Protein AF-A0AAE1FT66-F1 (afdb_monomer_lite)

Sequence (125 aa):
MRPSENCGDPRVRTWKIMVLPSLGQPDVPLEDQWELFTTLCHILHEQKRFEELERMTFSALGSKEFMRDKERAREMEFMCLLACIYNDSSYFAYNIMRELVIKNPESNRCWNLLNLIISKADDLT

InterPro domains:
  IPR039340 Transcription factor Tfc4/TFIIIC-102/Sfc4 [PTHR23082] (31-123)

pLDDT: mean 82.7, std 21.2, range [32.97, 98.38]

Foldseek 3Di:
DDDDDDDDDPPPPPCPVPPPVPVPDDPDDPVRVVVVLVVVLVVCVVVLVLVVNLVSLVVLLPDPSQCVDPVSNVVSLVSNLVSCVSVVVLVVNLVSLVVVCVVPVVDPVSVVSNVVSVVSN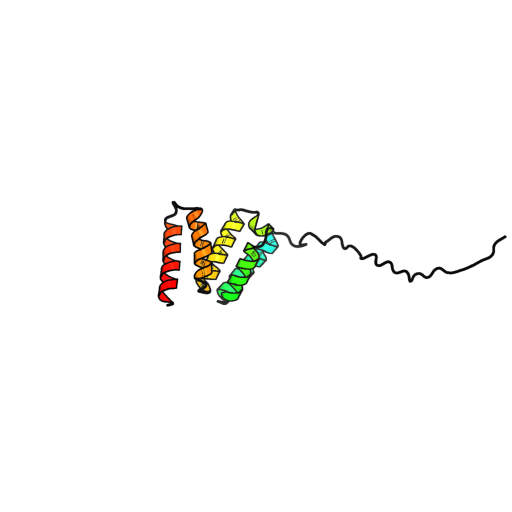VVVD

Structure (mmCIF, N/CA/C/O backbone):
data_AF-A0AAE1FT66-F1
#
_entry.id   AF-A0AAE1FT66-F1
#
loop_
_atom_site.group_PDB
_atom_site.id
_atom_site.type_symbol
_atom_site.label_atom_id
_atom_site.label_alt_id
_atom_site.label_comp_id
_atom_site.label_asym_id
_atom_site.label_entity_id
_atom_site.label_seq_id
_atom_site.pdbx_PDB_ins_code
_atom_site.Cartn_x
_atom_site.Cartn_y
_atom_site.Cartn_z
_atom_site.occupancy
_atom_site.B_iso_or_equiv
_atom_site.auth_seq_id
_atom_site.auth_comp_id
_atom_site.auth_asym_id
_atom_site.auth_atom_id
_atom_site.pdbx_PDB_model_num
ATOM 1 N N . MET A 1 1 ? -48.772 49.563 43.755 1.00 35.41 1 MET A N 1
ATOM 2 C CA . MET A 1 1 ? -49.521 49.483 42.483 1.00 35.41 1 MET A CA 1
ATOM 3 C C . MET A 1 1 ? -48.792 48.524 41.550 1.00 35.41 1 MET A C 1
ATOM 5 O O . MET A 1 1 ? -47.623 48.752 41.278 1.00 35.41 1 MET A O 1
ATOM 9 N N . ARG A 1 2 ? -49.450 47.445 41.113 1.00 45.88 2 ARG A N 1
ATOM 10 C CA . ARG A 1 2 ? -49.158 46.753 39.842 1.00 45.88 2 ARG A CA 1
ATOM 11 C C . ARG A 1 2 ? -50.356 47.000 38.918 1.00 45.88 2 ARG A C 1
ATOM 13 O O . ARG A 1 2 ? -51.464 47.119 39.440 1.00 45.88 2 ARG A O 1
ATOM 20 N N . PRO A 1 3 ? -50.125 47.141 37.608 1.00 40.94 3 PRO A N 1
ATOM 21 C CA . PRO A 1 3 ? -50.592 46.120 36.648 1.00 40.94 3 PRO A CA 1
ATOM 22 C C . PRO A 1 3 ? -49.492 45.801 35.604 1.00 40.94 3 PRO A C 1
ATOM 24 O O . PRO A 1 3 ? -48.699 46.674 35.273 1.00 40.94 3 PRO A O 1
ATOM 27 N N . SER A 1 4 ? -49.170 44.534 35.314 1.00 35.66 4 SER A N 1
ATOM 28 C CA . SER A 1 4 ? -49.835 43.528 34.445 1.00 35.66 4 SER A CA 1
ATOM 29 C C . SER A 1 4 ? -49.343 43.602 32.982 1.00 35.66 4 SER A C 1
ATOM 31 O O . SER A 1 4 ? -49.481 44.618 32.318 1.00 35.66 4 SER A O 1
ATOM 33 N N . GLU A 1 5 ? -48.564 42.584 32.577 1.00 36.53 5 GLU A N 1
ATOM 34 C CA . GLU A 1 5 ? -48.787 41.718 31.390 1.00 36.53 5 GLU A CA 1
ATOM 35 C C . GLU A 1 5 ? -47.931 42.189 30.189 1.00 36.53 5 GLU A C 1
ATOM 37 O O . GLU A 1 5 ? -47.835 43.373 29.920 1.00 36.53 5 GLU A O 1
ATOM 42 N N . ASN A 1 6 ? -47.159 41.371 29.470 1.00 32.97 6 ASN A N 1
ATOM 43 C CA . ASN A 1 6 ? -47.527 40.111 28.846 1.00 32.97 6 ASN A CA 1
ATOM 44 C C . ASN A 1 6 ? -46.295 39.263 28.472 1.00 32.97 6 ASN A C 1
ATOM 46 O O . ASN A 1 6 ? -45.307 39.766 27.945 1.00 32.97 6 ASN A O 1
ATOM 50 N N . CYS A 1 7 ? -46.431 37.961 28.729 1.00 44.12 7 CYS A N 1
ATOM 51 C CA . CYS A 1 7 ? -46.061 36.823 27.883 1.00 44.12 7 CYS A CA 1
ATOM 52 C C . CYS A 1 7 ? -45.001 37.054 26.777 1.00 44.12 7 CYS A C 1
ATOM 54 O O . CYS A 1 7 ? -45.316 37.510 25.680 1.00 44.12 7 CYS A O 1
ATOM 56 N N . GLY A 1 8 ? -43.758 36.645 27.048 1.00 36.53 8 GLY A N 1
ATOM 57 C CA . GLY A 1 8 ? -42.715 36.426 26.042 1.00 36.53 8 GLY A CA 1
ATOM 58 C C . GLY A 1 8 ? -42.518 34.927 25.812 1.00 36.53 8 GLY A C 1
ATOM 59 O O . GLY A 1 8 ? -41.906 34.246 26.627 1.00 36.53 8 GLY A O 1
ATOM 60 N N . ASP A 1 9 ? -43.101 34.450 24.722 1.00 44.75 9 ASP A N 1
ATOM 61 C CA . ASP A 1 9 ? -43.093 33.105 24.136 1.00 44.75 9 ASP A CA 1
ATOM 62 C C . ASP A 1 9 ? -41.793 32.267 24.340 1.00 44.75 9 ASP A C 1
ATOM 64 O O . ASP A 1 9 ? -40.707 32.722 23.966 1.00 44.75 9 ASP A O 1
ATOM 68 N N . PRO A 1 10 ? -41.860 31.002 24.822 1.00 37.84 10 PRO A N 1
ATOM 69 C CA . PRO A 1 10 ? -40.702 30.098 24.894 1.00 37.84 10 PRO A CA 1
ATOM 70 C C . PRO A 1 10 ? -40.187 29.614 23.525 1.00 37.84 10 PRO A C 1
ATOM 72 O O . PRO A 1 10 ? -39.248 28.818 23.463 1.00 37.84 10 PRO A O 1
ATOM 75 N N . ARG A 1 11 ? -40.797 30.033 22.409 1.00 39.38 11 ARG A N 1
ATOM 76 C CA . ARG A 1 11 ? -40.431 29.586 21.056 1.00 39.38 11 ARG A CA 1
ATOM 77 C C . ARG A 1 11 ? -39.355 30.414 20.373 1.00 39.38 11 ARG A C 1
ATOM 79 O O . ARG A 1 11 ? -39.082 30.166 19.200 1.00 39.38 11 ARG A O 1
ATOM 86 N N . VAL A 1 12 ? -38.640 31.283 21.084 1.00 45.12 12 VAL A N 1
ATOM 87 C CA . VAL A 1 12 ? -37.306 31.677 20.611 1.00 45.12 12 VAL A CA 1
ATOM 88 C C . VAL A 1 12 ? -36.351 30.534 20.946 1.00 45.12 12 VAL A C 1
ATOM 90 O O . VAL A 1 12 ? -35.511 30.615 21.842 1.00 45.12 12 VAL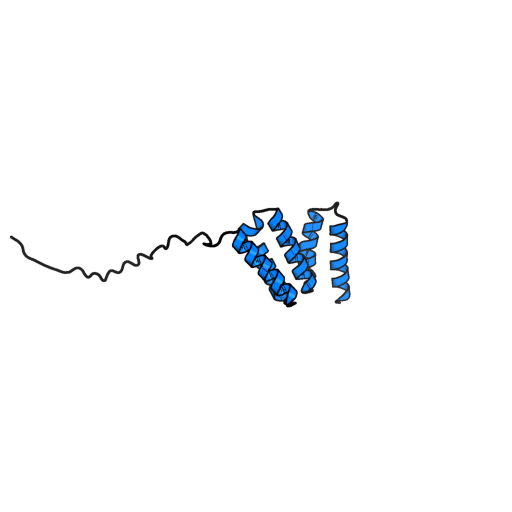 A O 1
ATOM 93 N N . ARG A 1 13 ? -36.523 29.423 20.215 1.00 42.59 13 ARG A N 1
ATOM 94 C CA . ARG A 1 13 ? -35.509 28.388 20.048 1.00 42.59 13 ARG A CA 1
ATOM 95 C C . ARG A 1 13 ? -34.321 29.084 19.404 1.00 42.59 13 ARG A C 1
ATOM 97 O O . ARG A 1 13 ? -34.170 29.111 18.187 1.00 42.59 13 ARG A O 1
ATOM 104 N N . THR A 1 14 ? -33.494 29.692 20.247 1.00 37.66 14 THR A N 1
ATOM 105 C CA . THR A 1 14 ? -32.090 29.865 19.931 1.00 37.66 14 THR A CA 1
ATOM 106 C C . THR A 1 14 ? -31.648 28.505 19.423 1.00 37.66 14 THR A C 1
ATOM 108 O O . THR A 1 14 ? -31.816 27.489 20.103 1.00 37.66 14 THR A O 1
ATOM 111 N N . TRP A 1 15 ? -31.143 28.464 18.196 1.00 43.66 15 TRP A N 1
ATOM 112 C CA . TRP A 1 15 ? -30.324 27.360 17.732 1.00 43.66 15 TRP A CA 1
ATOM 113 C C . TRP A 1 15 ? -29.041 27.406 18.559 1.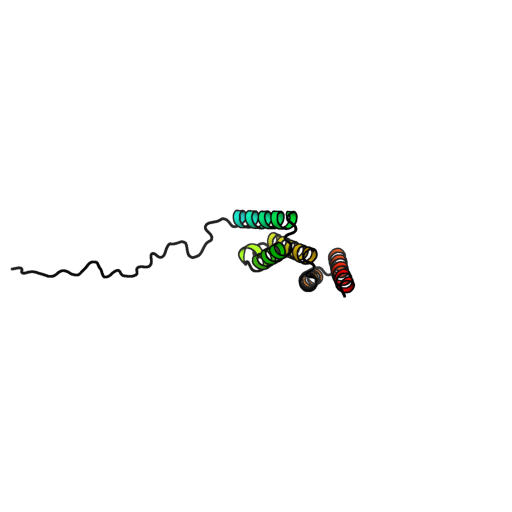00 43.66 15 TRP A C 1
ATOM 115 O O . TRP A 1 15 ? -27.957 27.699 18.067 1.00 43.66 15 TRP A O 1
ATOM 125 N N . LYS A 1 16 ? -29.166 27.150 19.863 1.00 37.22 16 LYS A N 1
ATOM 126 C CA . LYS A 1 16 ? -28.095 26.640 20.682 1.00 37.22 16 LYS A CA 1
ATOM 127 C C . LYS A 1 16 ? -27.935 25.225 20.165 1.00 37.22 16 LYS A C 1
ATOM 129 O O . LYS A 1 16 ? -28.500 24.277 20.702 1.00 37.22 16 LYS A O 1
ATOM 134 N N . ILE A 1 17 ? -27.268 25.140 19.014 1.00 49.97 17 ILE A N 1
ATOM 135 C CA . ILE A 1 17 ? -26.613 23.940 18.538 1.00 49.97 17 ILE A CA 1
ATOM 136 C C . ILE A 1 17 ? -25.978 23.389 19.805 1.00 49.97 17 ILE A C 1
ATOM 138 O O . ILE A 1 17 ? -25.150 24.066 20.421 1.00 49.97 17 ILE A O 1
ATOM 142 N N . MET A 1 18 ? -26.482 22.250 20.282 1.00 43.09 18 MET A N 1
ATOM 143 C CA . MET A 1 18 ? -25.731 21.461 21.236 1.00 43.09 18 MET A CA 1
ATOM 144 C C . MET A 1 18 ? -24.411 21.228 20.530 1.00 43.09 18 MET A C 1
ATOM 146 O O . MET A 1 18 ? -24.327 20.424 19.605 1.00 43.09 18 MET A O 1
ATOM 150 N N . VAL A 1 19 ? -23.406 22.013 20.895 1.00 50.84 19 VAL A N 1
ATOM 151 C CA . VAL A 1 19 ? -22.032 21.670 20.608 1.00 50.84 19 VAL A CA 1
ATOM 152 C C . VAL A 1 19 ? -21.815 20.432 21.466 1.00 50.84 19 VAL A C 1
ATOM 154 O O . VAL A 1 19 ? -21.533 20.529 22.659 1.00 50.84 19 VAL A O 1
ATOM 157 N N . LEU A 1 20 ? -22.118 19.270 20.882 1.00 46.78 20 LEU A N 1
ATOM 158 C CA . LEU A 1 20 ? -21.713 17.982 21.412 1.00 46.78 20 LEU A CA 1
ATOM 159 C C . LEU A 1 20 ? -20.189 18.061 21.577 1.00 46.78 20 LEU A C 1
ATOM 161 O O . LEU A 1 20 ? -19.514 18.429 20.611 1.00 46.78 20 LEU A O 1
ATOM 165 N N . PRO A 1 21 ? -19.629 17.765 22.760 1.00 43.81 21 PRO A N 1
ATOM 166 C CA . PRO A 1 21 ? -18.199 17.932 23.012 1.00 43.81 21 PRO A CA 1
ATOM 167 C C . PRO A 1 21 ? -17.255 17.008 22.217 1.00 43.81 21 PRO A C 1
ATOM 169 O O . PRO A 1 21 ? -16.085 16.944 22.567 1.00 43.81 21 PRO A O 1
ATOM 172 N N . SER A 1 22 ? -17.697 16.299 21.172 1.00 48.06 22 SER A N 1
ATOM 173 C CA . SER A 1 22 ? -16.882 15.292 20.464 1.00 48.06 22 SER A CA 1
ATOM 174 C C . SER A 1 22 ? -16.626 15.579 18.977 1.00 48.06 22 SER A C 1
ATOM 176 O O . SER A 1 22 ? -16.249 14.690 18.220 1.00 48.06 22 SER A O 1
ATOM 178 N N . LEU A 1 23 ? -16.744 16.830 18.525 1.00 47.22 23 LEU A N 1
ATOM 179 C CA . LEU A 1 23 ? -16.214 17.241 17.215 1.00 47.22 23 LEU A CA 1
ATOM 180 C C . LEU A 1 23 ? -14.691 17.443 17.294 1.00 47.22 23 LEU A C 1
ATOM 182 O O . LEU A 1 23 ? -14.208 18.573 17.270 1.00 47.22 23 LEU A O 1
ATOM 186 N N . GLY A 1 24 ? -13.916 16.364 17.408 1.00 53.94 24 GLY A N 1
ATOM 187 C CA . GLY A 1 24 ? -12.464 16.503 17.250 1.00 53.94 24 GLY A CA 1
ATOM 188 C C . GLY A 1 24 ? -11.582 15.323 17.618 1.00 53.94 24 GLY A C 1
ATOM 189 O O . GLY A 1 24 ? -10.407 15.349 17.263 1.00 53.94 24 GLY A O 1
ATOM 190 N N . GLN A 1 25 ? -12.097 14.295 18.288 1.00 55.41 25 GLN A N 1
ATOM 191 C CA . GLN A 1 25 ? -11.334 13.077 18.543 1.00 55.41 25 GLN A CA 1
ATOM 192 C C . GLN A 1 25 ? -12.182 11.871 18.157 1.00 55.41 25 GLN A C 1
ATOM 194 O O . GLN A 1 25 ? -13.371 11.854 18.475 1.00 55.41 25 GLN A O 1
ATOM 199 N N . PRO A 1 26 ? -11.614 10.885 17.444 1.00 58.50 26 PRO A N 1
ATOM 200 C CA . PRO A 1 26 ? -12.282 9.607 17.321 1.00 58.50 26 PRO A CA 1
ATOM 201 C C . PRO A 1 26 ? -12.509 9.058 18.733 1.00 58.50 26 PRO A C 1
ATOM 203 O O . PRO A 1 26 ? -11.563 8.964 19.511 1.00 58.50 26 PRO A O 1
ATOM 206 N N . ASP A 1 27 ? -13.747 8.677 19.050 1.00 73.12 27 ASP A N 1
ATOM 207 C CA . ASP A 1 27 ? -14.077 7.995 20.314 1.00 73.12 27 ASP A CA 1
ATOM 208 C C . ASP A 1 27 ? -13.369 6.625 20.429 1.00 73.12 27 ASP A C 1
ATOM 210 O O . ASP A 1 27 ? -13.336 6.015 21.495 1.00 73.12 27 ASP A O 1
ATOM 214 N N . VAL A 1 28 ? -12.791 6.144 19.323 1.00 84.38 28 VAL A N 1
ATOM 215 C CA . VAL A 1 28 ? -12.079 4.873 19.206 1.00 84.38 28 VAL A CA 1
ATOM 216 C C . VAL A 1 28 ? -10.568 5.101 19.369 1.00 84.38 28 VAL A C 1
ATOM 218 O O . VAL A 1 28 ? -10.003 5.918 18.635 1.00 84.38 28 VAL A O 1
ATOM 221 N N . PRO A 1 29 ? -9.880 4.378 20.269 1.00 92.12 29 PRO A N 1
ATOM 222 C CA . PRO A 1 29 ? -8.422 4.400 20.383 1.00 92.12 29 PRO A CA 1
ATOM 223 C C . PRO A 1 29 ? -7.705 4.132 19.051 1.00 92.12 29 PRO A C 1
ATOM 225 O O . PRO A 1 29 ? -8.186 3.378 18.210 1.00 92.12 29 PRO A O 1
ATOM 228 N N . LEU A 1 30 ? -6.524 4.728 18.856 1.00 91.12 30 LEU A N 1
ATOM 229 C CA . LEU A 1 30 ? -5.740 4.543 17.624 1.00 91.12 30 LEU A CA 1
ATOM 230 C C . LEU A 1 30 ? -5.342 3.076 17.395 1.00 91.12 30 LEU A C 1
ATOM 232 O O . LEU A 1 30 ? -5.274 2.638 16.251 1.00 91.12 30 LEU A O 1
ATOM 236 N N . GLU A 1 31 ? -5.089 2.336 18.475 1.00 92.44 31 GLU A N 1
ATOM 237 C CA . GLU A 1 31 ? -4.792 0.900 18.430 1.00 92.44 31 GLU A CA 1
ATOM 238 C C . GLU A 1 31 ? -5.961 0.107 17.854 1.00 92.44 31 GLU A C 1
ATOM 240 O O . GLU A 1 31 ? -5.782 -0.620 16.885 1.00 92.44 31 GLU A O 1
ATOM 245 N N . ASP A 1 32 ? -7.166 0.331 18.370 1.00 94.81 32 ASP A N 1
ATOM 246 C CA . ASP A 1 32 ? -8.380 -0.337 17.903 1.00 94.81 32 ASP A CA 1
ATOM 247 C C . ASP A 1 32 ? -8.684 0.022 16.435 1.00 94.81 32 ASP A C 1
ATOM 249 O O . ASP A 1 32 ? -9.115 -0.820 15.649 1.00 94.81 32 ASP A O 1
ATOM 253 N N . GLN A 1 33 ? -8.416 1.270 16.025 1.00 93.69 33 GLN A N 1
ATOM 254 C CA . GLN A 1 33 ? -8.520 1.680 14.618 1.00 93.69 33 GLN A CA 1
ATOM 255 C C . GLN A 1 33 ? -7.501 0.960 13.729 1.00 93.69 33 GLN A C 1
ATOM 257 O O . GLN A 1 33 ? -7.829 0.571 12.607 1.00 93.69 33 GLN A O 1
ATOM 262 N N . TRP A 1 34 ? -6.267 0.805 14.214 1.00 94.19 34 TRP A N 1
ATOM 263 C CA . TRP A 1 34 ? -5.207 0.098 13.504 1.00 94.19 34 TRP A CA 1
ATOM 264 C C . TRP A 1 34 ? -5.533 -1.388 13.364 1.00 94.19 34 TRP A C 1
ATOM 266 O O . TRP A 1 34 ? -5.457 -1.924 12.263 1.00 94.19 34 TRP A O 1
ATOM 276 N N . GLU A 1 35 ? -5.959 -2.033 14.449 1.00 95.88 35 GLU A N 1
ATOM 277 C CA . GLU A 1 35 ? -6.377 -3.436 14.459 1.00 95.88 35 GLU A CA 1
ATOM 278 C C . GLU A 1 35 ? -7.554 -3.680 13.510 1.00 95.88 35 GLU A C 1
ATOM 280 O O . GLU A 1 35 ? -7.538 -4.629 12.723 1.00 95.88 35 GLU A O 1
ATOM 285 N N . LEU A 1 36 ? -8.557 -2.797 13.516 1.00 96.00 36 LEU A N 1
ATOM 286 C CA . LEU A 1 36 ? -9.673 -2.879 12.579 1.00 96.00 36 LEU A CA 1
ATOM 287 C C . LEU A 1 36 ? -9.193 -2.765 11.126 1.00 96.00 36 LEU A C 1
ATOM 289 O O . LEU A 1 36 ? -9.624 -3.534 10.264 1.00 96.00 36 LEU A O 1
ATOM 293 N N . PHE A 1 37 ? -8.300 -1.813 10.849 1.00 96.12 37 PHE A N 1
ATOM 294 C CA . PHE A 1 37 ? -7.745 -1.599 9.517 1.00 96.12 37 PHE A CA 1
ATOM 295 C C . PHE A 1 37 ? -6.947 -2.812 9.018 1.00 96.12 37 PHE A C 1
ATOM 297 O O . PHE A 1 37 ? -7.175 -3.270 7.895 1.00 96.12 37 PHE A O 1
ATOM 304 N N . THR A 1 38 ? -6.037 -3.353 9.830 1.00 96.56 38 THR A N 1
ATOM 305 C CA . THR A 1 38 ? -5.215 -4.509 9.439 1.00 96.56 38 THR A CA 1
ATOM 306 C C . THR A 1 38 ? -6.075 -5.755 9.270 1.00 96.56 38 THR A C 1
ATOM 308 O O . THR A 1 38 ? -5.931 -6.460 8.271 1.00 96.56 38 THR A O 1
ATOM 311 N N . THR A 1 39 ? -7.048 -5.974 10.159 1.00 98.06 39 THR A N 1
ATOM 312 C CA . THR A 1 39 ? -8.027 -7.065 10.042 1.00 98.06 39 THR A CA 1
ATOM 313 C C . THR A 1 39 ? -8.814 -6.968 8.737 1.00 98.06 39 THR A C 1
ATOM 315 O O . THR A 1 39 ? -8.938 -7.954 8.010 1.00 98.06 39 THR A O 1
ATOM 318 N N . LEU A 1 40 ? -9.303 -5.776 8.384 1.00 97.75 40 LEU A N 1
ATOM 319 C CA . LEU A 1 40 ? -9.993 -5.553 7.115 1.00 97.75 40 LEU A CA 1
ATOM 320 C C . LEU A 1 40 ? -9.079 -5.840 5.916 1.00 97.75 40 LEU A C 1
ATOM 322 O O . LEU A 1 40 ? -9.501 -6.517 4.980 1.00 97.75 40 LEU A O 1
ATOM 326 N N . CYS A 1 41 ? -7.829 -5.374 5.947 1.00 97.75 41 CYS A N 1
ATOM 327 C CA . CYS A 1 41 ? -6.866 -5.644 4.880 1.00 97.75 41 CYS A CA 1
ATOM 328 C C . CYS A 1 41 ? -6.610 -7.147 4.706 1.00 97.75 41 CYS A C 1
ATOM 330 O O . CYS A 1 41 ? -6.590 -7.639 3.577 1.00 97.75 41 CYS A O 1
ATOM 332 N N . HIS A 1 42 ? -6.480 -7.891 5.807 1.00 97.62 42 HIS A N 1
ATOM 333 C CA . HIS A 1 42 ? -6.342 -9.345 5.769 1.00 97.62 42 HIS A CA 1
ATOM 334 C C . HIS A 1 42 ? -7.561 -10.020 5.134 1.00 97.62 42 HIS A C 1
ATOM 336 O O . HIS A 1 42 ? -7.392 -10.815 4.212 1.00 97.62 42 HIS A O 1
ATOM 342 N N . ILE A 1 43 ? -8.778 -9.644 5.538 1.00 98.38 43 ILE A N 1
ATOM 343 C CA . ILE A 1 43 ? -10.017 -10.194 4.966 1.00 98.38 43 ILE A CA 1
ATOM 344 C C . ILE A 1 43 ? -10.112 -9.896 3.463 1.00 98.38 43 ILE A C 1
ATOM 346 O O . ILE A 1 43 ? -10.437 -10.782 2.672 1.00 98.38 43 ILE A O 1
ATOM 350 N N . LEU A 1 44 ? -9.816 -8.663 3.043 1.00 98.31 44 LEU A N 1
ATOM 351 C CA . LEU A 1 44 ? -9.845 -8.280 1.627 1.00 98.31 44 LEU A CA 1
ATOM 352 C C . LEU A 1 44 ? -8.825 -9.077 0.808 1.00 98.31 44 LEU A C 1
ATOM 354 O O . LEU A 1 44 ? -9.138 -9.526 -0.296 1.00 98.31 44 LEU A O 1
ATOM 358 N N . HIS A 1 45 ? -7.632 -9.298 1.361 1.00 97.50 45 HIS A N 1
ATOM 359 C CA . HIS A 1 45 ? -6.606 -10.123 0.737 1.00 97.50 45 HIS A CA 1
ATOM 360 C C . HIS A 1 45 ? -7.041 -11.593 0.608 1.00 97.50 45 HIS A C 1
ATOM 362 O O . HIS A 1 45 ? -6.938 -12.164 -0.477 1.00 97.50 45 HIS A O 1
ATOM 368 N N . GLU A 1 46 ? -7.583 -12.201 1.668 1.00 98.06 46 GLU A N 1
ATOM 369 C CA . GLU A 1 46 ? -8.096 -13.581 1.643 1.00 98.06 46 GLU A CA 1
ATOM 370 C C . GLU A 1 46 ? -9.221 -13.768 0.616 1.00 98.06 46 GLU A C 1
ATOM 372 O O . GLU A 1 46 ? -9.286 -14.787 -0.074 1.00 98.06 46 GLU A O 1
ATOM 377 N N . GLN A 1 47 ? -10.074 -12.754 0.462 1.00 98.25 47 GLN A N 1
ATOM 378 C CA . GLN A 1 47 ? -11.151 -12.732 -0.528 1.00 98.25 47 GLN A CA 1
ATOM 379 C C . GLN A 1 47 ? -10.679 -12.372 -1.946 1.00 98.25 47 GLN A C 1
ATOM 381 O O . GLN A 1 47 ? -11.502 -12.335 -2.859 1.00 98.25 47 GLN A O 1
ATOM 386 N N . LYS A 1 48 ? -9.380 -12.105 -2.151 1.00 97.44 48 LYS A N 1
ATOM 387 C CA . LYS A 1 48 ? -8.793 -11.632 -3.420 1.00 97.44 48 LYS A CA 1
ATOM 388 C C . LYS A 1 48 ? -9.429 -10.342 -3.956 1.00 97.44 48 LYS A C 1
ATOM 390 O O . LYS A 1 48 ? -9.468 -10.107 -5.161 1.00 97.44 48 LYS A O 1
ATOM 395 N N . ARG A 1 49 ? -9.933 -9.486 -3.064 1.00 98.06 49 ARG A N 1
ATOM 396 C CA . ARG A 1 49 ? -10.552 -8.190 -3.395 1.00 98.06 49 ARG A CA 1
ATOM 397 C C . ARG A 1 49 ? -9.487 -7.097 -3.445 1.00 98.06 49 ARG A C 1
ATOM 399 O O . ARG A 1 49 ? -9.487 -6.168 -2.639 1.00 98.06 49 ARG A O 1
ATOM 406 N N . PHE A 1 50 ? -8.542 -7.242 -4.372 1.00 97.69 50 PHE A N 1
ATOM 407 C CA . PHE A 1 50 ? -7.321 -6.432 -4.399 1.00 97.69 50 PHE A CA 1
ATOM 408 C C . PHE A 1 50 ? -7.563 -4.956 -4.732 1.00 97.69 50 PHE A C 1
ATOM 410 O O . PHE A 1 50 ? -6.914 -4.099 -4.143 1.00 97.69 50 PHE A O 1
ATOM 417 N N . GLU A 1 51 ? -8.554 -4.641 -5.566 1.00 97.38 51 GLU A N 1
ATOM 418 C CA . GLU A 1 51 ? -8.938 -3.252 -5.857 1.00 97.38 51 GLU A CA 1
ATOM 419 C C . GLU A 1 51 ? -9.434 -2.509 -4.602 1.00 97.38 51 GLU A C 1
ATOM 421 O O . GLU A 1 51 ? -9.196 -1.317 -4.409 1.00 97.38 51 GLU A O 1
ATOM 426 N N . GLU A 1 52 ? -10.164 -3.202 -3.729 1.00 98.12 52 GLU A N 1
ATOM 427 C CA . GLU A 1 52 ? -10.642 -2.629 -2.469 1.00 98.12 52 GLU A CA 1
ATOM 428 C C . GLU A 1 52 ? -9.525 -2.544 -1.441 1.00 98.12 52 GLU A C 1
ATOM 430 O O . GLU A 1 52 ? -9.409 -1.530 -0.756 1.00 98.12 52 GLU A O 1
ATOM 435 N N . LEU A 1 53 ? -8.672 -3.569 -1.380 1.00 98.25 53 LEU A N 1
ATOM 436 C CA . LEU A 1 53 ? -7.475 -3.559 -0.549 1.00 98.25 53 LEU A CA 1
ATOM 437 C C . LEU A 1 53 ? -6.584 -2.358 -0.889 1.00 98.25 53 LEU A C 1
ATOM 439 O O . LEU A 1 53 ? -6.210 -1.613 0.012 1.00 98.25 53 LEU A O 1
ATOM 443 N N . GLU A 1 54 ? -6.314 -2.130 -2.177 1.00 97.50 54 GLU A N 1
ATOM 444 C CA . GLU A 1 54 ? -5.527 -0.993 -2.657 1.00 97.50 54 GLU A CA 1
ATOM 445 C C . GLU A 1 54 ? -6.169 0.332 -2.227 1.00 97.50 54 GLU A C 1
ATOM 447 O O . GLU A 1 54 ? -5.528 1.148 -1.561 1.00 97.50 54 GLU A O 1
ATOM 452 N N . ARG A 1 55 ? -7.462 0.535 -2.509 1.00 97.06 55 ARG A N 1
ATOM 453 C CA . ARG A 1 55 ? -8.180 1.758 -2.104 1.00 97.06 55 ARG A CA 1
ATOM 454 C C . ARG A 1 55 ? -8.133 2.001 -0.594 1.00 97.06 55 ARG A C 1
ATOM 456 O O . ARG A 1 55 ? -7.962 3.147 -0.164 1.00 97.06 55 ARG A O 1
ATOM 463 N N . MET A 1 56 ? -8.257 0.946 0.209 1.00 97.06 56 MET A N 1
ATOM 464 C CA . MET A 1 56 ? -8.169 1.038 1.665 1.00 97.06 56 MET A CA 1
ATOM 465 C C . MET A 1 56 ? -6.771 1.452 2.125 1.00 97.06 56 MET A C 1
ATOM 467 O O . MET A 1 56 ? -6.651 2.385 2.921 1.00 97.06 56 MET A O 1
ATOM 471 N N . THR A 1 57 ? -5.713 0.829 1.599 1.00 97.06 57 THR A N 1
ATOM 472 C CA . THR A 1 57 ? -4.331 1.176 1.962 1.00 97.06 57 THR A CA 1
ATOM 473 C C . 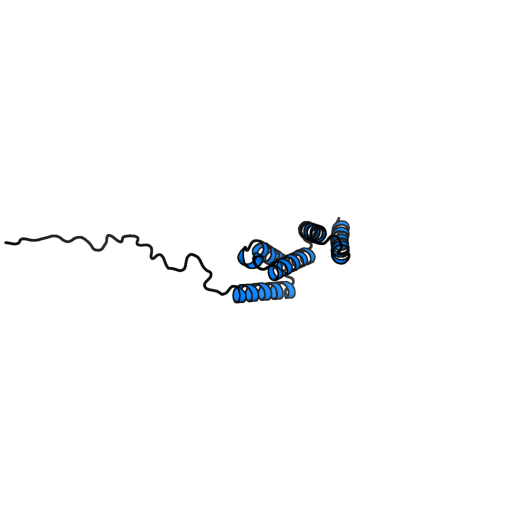THR A 1 57 ? -3.954 2.588 1.509 1.00 97.06 57 THR A C 1
ATOM 475 O O . THR A 1 57 ? -3.313 3.316 2.262 1.00 97.06 57 THR A O 1
ATOM 478 N N . PHE A 1 58 ? -4.417 3.036 0.337 1.00 95.81 58 PHE A N 1
ATOM 479 C CA . PHE A 1 58 ? -4.214 4.416 -0.126 1.00 95.81 58 PHE A CA 1
ATOM 480 C C . PHE A 1 58 ? -4.898 5.443 0.778 1.00 95.81 58 PHE A C 1
ATOM 482 O O . PHE A 1 58 ? -4.320 6.482 1.100 1.00 95.81 58 PHE A O 1
ATOM 489 N N . SER A 1 59 ? -6.120 5.141 1.217 1.00 95.12 59 SER A N 1
ATOM 490 C CA . SER A 1 59 ? -6.852 6.003 2.149 1.00 95.12 59 SER A CA 1
ATOM 491 C C . SER A 1 59 ? -6.121 6.106 3.490 1.00 95.12 59 SER A C 1
ATOM 493 O O . SER A 1 59 ? -5.992 7.193 4.054 1.00 95.12 59 SER A O 1
ATOM 495 N N . ALA A 1 60 ? -5.584 4.985 3.973 1.00 94.62 60 ALA A N 1
ATOM 496 C CA . ALA A 1 60 ? -4.841 4.915 5.221 1.00 94.62 60 ALA A CA 1
ATOM 497 C C . ALA A 1 60 ? -3.461 5.600 5.149 1.00 94.62 60 ALA A C 1
ATOM 499 O O . ALA A 1 60 ? -3.079 6.266 6.110 1.00 94.62 60 ALA A O 1
ATOM 500 N N . LEU A 1 61 ? -2.762 5.552 4.006 1.00 92.62 61 LEU A N 1
ATOM 501 C CA . LEU A 1 61 ? -1.539 6.337 3.759 1.00 92.62 61 LEU A CA 1
ATOM 502 C C . LEU A 1 61 ? -1.764 7.852 3.879 1.00 92.62 61 LEU A C 1
ATOM 504 O O . LEU A 1 61 ? -0.851 8.591 4.242 1.00 92.62 61 LEU A O 1
ATOM 508 N N . GLY A 1 62 ? -2.976 8.330 3.586 1.00 91.81 62 GLY A N 1
ATOM 509 C CA . GLY A 1 62 ? -3.355 9.733 3.766 1.00 91.81 62 GLY A CA 1
ATOM 510 C C . GLY A 1 62 ? -3.616 10.135 5.225 1.00 91.81 62 GLY A C 1
ATOM 511 O O . GLY A 1 62 ? -3.751 11.326 5.518 1.00 91.81 62 GLY A O 1
ATOM 512 N N . SER A 1 63 ? -3.698 9.174 6.151 1.00 92.88 63 SER A N 1
ATOM 513 C CA . SER A 1 63 ? -4.016 9.428 7.557 1.00 92.88 63 SER A CA 1
ATOM 514 C C . SER A 1 63 ? -2.797 9.929 8.328 1.00 92.88 63 SER A C 1
ATOM 516 O O . SER A 1 63 ? -1.826 9.205 8.540 1.00 92.88 63 SER A O 1
ATOM 518 N N . LYS A 1 64 ? -2.869 11.162 8.842 1.00 91.44 64 LYS A N 1
ATOM 519 C CA . LYS A 1 64 ? -1.805 11.732 9.688 1.00 91.44 64 LYS A CA 1
ATOM 520 C C . LYS A 1 64 ? -1.569 10.926 10.963 1.00 91.44 64 LYS A C 1
ATOM 522 O O . LYS A 1 64 ? -0.434 10.858 11.417 1.00 91.44 64 LYS A O 1
ATOM 527 N N . GLU A 1 65 ? -2.618 10.327 11.523 1.00 90.44 65 GLU A N 1
ATOM 528 C CA . GLU A 1 65 ? -2.520 9.556 12.765 1.00 90.44 65 GLU A CA 1
ATOM 529 C C . GLU A 1 65 ? -1.776 8.233 12.548 1.00 90.44 65 GLU A C 1
ATOM 531 O O . GLU A 1 65 ? -0.885 7.900 13.326 1.00 90.44 65 GLU A O 1
ATOM 536 N N . PHE A 1 66 ? -2.063 7.518 11.452 1.00 90.31 66 PHE A N 1
ATOM 537 C CA . PHE A 1 66 ? -1.342 6.284 11.111 1.00 90.31 66 PHE A CA 1
ATOM 538 C C . PHE A 1 66 ? 0.096 6.552 10.669 1.00 90.31 66 PHE A C 1
ATOM 540 O O . PHE A 1 66 ? 0.991 5.780 11.000 1.00 90.31 66 PHE A O 1
ATOM 547 N N . MET A 1 67 ? 0.336 7.673 9.988 1.00 92.62 67 MET A N 1
ATOM 548 C CA . MET A 1 67 ? 1.668 8.036 9.497 1.00 92.62 67 MET A CA 1
ATOM 549 C C . MET A 1 67 ? 2.546 8.743 10.544 1.00 92.62 67 MET A C 1
ATOM 551 O O . MET A 1 67 ? 3.709 9.042 10.270 1.00 92.62 67 MET A O 1
ATOM 555 N N . ARG A 1 68 ? 2.014 9.040 11.739 1.00 93.12 68 ARG A N 1
ATOM 556 C CA . ARG A 1 68 ? 2.759 9.710 12.817 1.00 93.12 68 ARG A CA 1
ATOM 557 C C . ARG A 1 68 ? 3.835 8.809 13.421 1.00 93.12 68 ARG A C 1
ATOM 559 O O . ARG A 1 68 ? 4.921 9.294 13.742 1.00 93.12 68 ARG A O 1
ATOM 566 N N . ASP A 1 69 ? 3.521 7.530 13.609 1.00 93.75 69 ASP A N 1
ATOM 567 C CA . ASP A 1 69 ? 4.483 6.536 14.074 1.00 93.75 69 ASP A CA 1
ATOM 568 C C . ASP A 1 69 ? 5.288 5.978 12.894 1.00 93.75 69 ASP A C 1
ATOM 570 O O . ASP A 1 69 ? 4.731 5.605 11.863 1.00 93.75 69 ASP A O 1
ATOM 574 N N . LYS A 1 70 ? 6.617 5.931 13.031 1.00 91.44 70 LYS A N 1
ATOM 575 C CA . LYS A 1 70 ? 7.500 5.543 11.921 1.00 91.44 70 LYS A CA 1
ATOM 576 C C . LYS A 1 70 ? 7.423 4.057 11.591 1.00 91.44 70 LYS A C 1
ATOM 578 O O . LYS A 1 70 ? 7.609 3.707 10.429 1.00 91.44 70 LYS A O 1
ATOM 583 N N . GLU A 1 71 ? 7.195 3.191 12.576 1.00 91.44 71 GLU A N 1
ATOM 584 C CA . GLU A 1 71 ? 7.058 1.754 12.329 1.00 91.44 71 GLU A CA 1
ATOM 585 C C . GLU A 1 71 ? 5.763 1.489 11.561 1.00 91.44 71 GLU A C 1
ATOM 587 O O . GLU A 1 71 ? 5.804 0.887 10.488 1.00 91.44 71 GLU A O 1
ATOM 592 N N . ARG A 1 72 ? 4.646 2.066 12.024 1.00 92.50 72 ARG A N 1
ATOM 593 C CA . ARG A 1 72 ? 3.349 1.974 11.334 1.00 92.50 72 ARG A CA 1
ATOM 594 C C . ARG A 1 72 ? 3.367 2.577 9.946 1.00 92.50 72 ARG A C 1
ATOM 596 O O . ARG A 1 72 ? 2.820 1.982 9.025 1.00 92.50 72 ARG A O 1
ATOM 603 N N . ALA A 1 73 ? 4.013 3.726 9.771 1.00 93.25 73 ALA A N 1
ATOM 604 C CA . ALA A 1 73 ? 4.144 4.342 8.458 1.00 93.25 73 ALA A CA 1
ATOM 605 C C . ALA A 1 73 ? 4.868 3.410 7.474 1.00 93.25 73 ALA A C 1
ATOM 607 O O . ALA A 1 73 ? 4.428 3.259 6.337 1.00 93.25 73 ALA A O 1
ATOM 608 N N . ARG A 1 74 ? 5.945 2.739 7.910 1.00 91.88 74 ARG A N 1
ATOM 609 C CA . ARG A 1 74 ? 6.668 1.768 7.073 1.00 91.88 74 ARG A CA 1
ATOM 610 C C . ARG A 1 74 ? 5.829 0.534 6.762 1.00 91.88 74 ARG A C 1
ATOM 612 O O . ARG A 1 74 ? 5.833 0.074 5.622 1.00 91.88 74 ARG A O 1
ATOM 619 N N . GLU A 1 75 ? 5.115 0.007 7.750 1.00 93.88 75 GLU A N 1
ATOM 620 C CA . GLU A 1 75 ? 4.205 -1.123 7.553 1.00 93.88 75 GLU A CA 1
ATOM 621 C C . GLU A 1 75 ? 3.078 -0.765 6.573 1.00 93.88 75 GLU A C 1
ATOM 623 O O . GLU A 1 75 ? 2.815 -1.520 5.640 1.00 93.88 75 GLU A O 1
ATOM 628 N N . MET A 1 76 ? 2.497 0.430 6.699 1.00 95.06 76 MET A N 1
ATOM 629 C CA . MET A 1 76 ? 1.474 0.957 5.794 1.00 95.06 76 MET A CA 1
ATOM 630 C C . MET A 1 76 ? 1.994 1.137 4.361 1.00 95.06 76 MET A C 1
ATOM 632 O O . MET A 1 76 ? 1.334 0.720 3.409 1.00 95.06 76 MET A O 1
ATOM 636 N N . GLU A 1 77 ? 3.186 1.726 4.194 1.00 93.69 77 GLU A N 1
ATOM 637 C CA . GLU A 1 77 ? 3.853 1.850 2.889 1.00 93.69 77 GLU A CA 1
ATOM 638 C C . GLU A 1 77 ? 4.042 0.467 2.241 1.00 93.69 77 GLU A C 1
ATOM 640 O O . GLU A 1 77 ? 3.769 0.293 1.050 1.00 93.69 77 GLU A O 1
ATOM 645 N N . PHE A 1 78 ? 4.448 -0.535 3.025 1.00 94.12 78 PHE A N 1
ATOM 646 C CA . PHE A 1 78 ? 4.645 -1.897 2.537 1.00 94.12 78 PHE A CA 1
ATOM 647 C C . PHE A 1 78 ? 3.328 -2.610 2.200 1.00 94.12 78 PHE A C 1
ATOM 649 O O . PHE A 1 78 ? 3.223 -3.236 1.145 1.00 94.12 78 PHE A O 1
ATOM 656 N N . MET A 1 79 ? 2.300 -2.479 3.040 1.00 95.81 79 MET A N 1
ATOM 657 C CA . MET A 1 79 ? 0.964 -3.011 2.762 1.00 95.81 79 MET A CA 1
ATOM 658 C C . MET A 1 79 ? 0.377 -2.416 1.481 1.00 95.81 79 MET A C 1
ATOM 660 O O . MET A 1 79 ? -0.156 -3.153 0.653 1.00 95.81 79 MET A O 1
ATOM 664 N N . CYS A 1 80 ? 0.516 -1.102 1.284 1.00 96.69 80 CYS A N 1
ATOM 665 C CA . CYS A 1 80 ? 0.051 -0.441 0.070 1.00 96.69 80 CYS A CA 1
ATOM 666 C C . CYS A 1 80 ? 0.808 -0.924 -1.172 1.00 96.69 80 CYS A C 1
ATOM 668 O O . CYS A 1 80 ? 0.192 -1.149 -2.214 1.00 96.69 80 CYS A O 1
ATOM 670 N N . LEU A 1 81 ? 2.126 -1.132 -1.071 1.00 96.25 81 LEU A N 1
ATOM 671 C CA . LEU A 1 81 ? 2.918 -1.702 -2.161 1.00 96.25 81 LEU A CA 1
ATOM 672 C C . LEU A 1 81 ? 2.418 -3.100 -2.545 1.00 96.25 81 LEU A C 1
ATOM 674 O O . LEU A 1 81 ? 2.217 -3.375 -3.727 1.00 96.25 81 LEU A O 1
ATOM 678 N N . LEU A 1 82 ? 2.191 -3.973 -1.559 1.00 95.31 82 LEU A N 1
ATOM 679 C CA . LEU A 1 82 ? 1.653 -5.312 -1.802 1.00 95.31 82 LEU A CA 1
ATOM 680 C C . LEU A 1 82 ? 0.268 -5.253 -2.449 1.00 95.31 82 LEU A C 1
ATOM 682 O O . LEU A 1 82 ? 0.025 -5.969 -3.417 1.00 95.31 82 LEU A O 1
ATOM 686 N N . ALA A 1 83 ? -0.612 -4.373 -1.968 1.00 97.12 83 ALA A N 1
ATOM 687 C CA . ALA A 1 83 ? -1.932 -4.173 -2.553 1.00 97.12 83 ALA A CA 1
ATOM 688 C C . ALA A 1 83 ? -1.845 -3.775 -4.037 1.00 97.12 83 ALA A C 1
ATOM 690 O O . ALA A 1 83 ? -2.535 -4.368 -4.864 1.00 97.12 83 ALA A O 1
ATOM 691 N N . CYS A 1 84 ? -0.930 -2.861 -4.388 1.00 96.06 84 CYS A N 1
ATOM 692 C CA . CYS A 1 84 ? -0.679 -2.480 -5.781 1.00 96.06 84 CYS A CA 1
ATOM 693 C C . CYS A 1 84 ? -0.165 -3.663 -6.618 1.00 96.06 84 CYS A C 1
ATOM 695 O O . CYS A 1 84 ? -0.601 -3.851 -7.749 1.00 96.06 84 CYS A O 1
ATOM 697 N N . ILE A 1 85 ? 0.756 -4.473 -6.078 1.00 94.31 85 ILE A N 1
ATOM 698 C CA . ILE A 1 85 ? 1.312 -5.641 -6.783 1.00 94.31 85 ILE A CA 1
ATOM 699 C C . ILE A 1 85 ? 0.233 -6.698 -7.047 1.00 94.31 85 ILE A C 1
ATOM 701 O O . ILE A 1 85 ? 0.236 -7.304 -8.122 1.00 94.31 85 ILE A O 1
ATOM 705 N N . TYR A 1 86 ? -0.665 -6.931 -6.085 1.00 94.75 86 TYR A N 1
ATOM 706 C CA . TYR A 1 86 ? -1.762 -7.890 -6.225 1.00 94.75 86 TYR A CA 1
ATOM 707 C C . TYR A 1 86 ? -2.877 -7.399 -7.148 1.00 94.75 86 TYR A C 1
ATOM 709 O O . TYR A 1 86 ? -3.505 -8.221 -7.808 1.00 94.75 86 TYR A O 1
ATOM 717 N N . ASN A 1 87 ? -3.117 -6.088 -7.206 1.00 95.44 87 ASN A N 1
ATOM 718 C CA . ASN A 1 87 ? -4.103 -5.492 -8.108 1.00 95.44 87 ASN A CA 1
ATOM 719 C C . ASN A 1 87 ? -3.548 -5.198 -9.519 1.00 95.44 87 ASN A C 1
ATOM 721 O O . ASN A 1 87 ? -4.221 -4.558 -10.318 1.00 95.44 87 ASN A O 1
ATOM 725 N N . ASP A 1 88 ? -2.313 -5.619 -9.819 1.00 92.81 88 ASP A N 1
ATOM 726 C CA . ASP A 1 88 ? -1.603 -5.318 -11.075 1.00 92.81 88 ASP A CA 1
ATOM 727 C C . ASP A 1 88 ? -1.493 -3.808 -11.392 1.00 92.81 88 ASP A C 1
ATOM 729 O O . ASP A 1 88 ? -1.322 -3.379 -12.534 1.00 92.81 88 ASP A O 1
ATOM 733 N N . SER A 1 89 ? -1.496 -2.982 -10.345 1.00 93.12 89 SER A N 1
ATOM 734 C CA . SER A 1 89 ? -1.331 -1.528 -10.393 1.00 93.12 89 SER A CA 1
ATOM 735 C C . SER A 1 89 ? 0.149 -1.136 -10.506 1.00 93.12 89 SER A C 1
ATOM 737 O O . SER A 1 89 ? 0.710 -0.451 -9.642 1.00 93.12 89 SER A O 1
ATOM 739 N N . SER A 1 90 ? 0.812 -1.566 -11.585 1.00 91.38 90 SER A N 1
ATOM 740 C CA . SER A 1 90 ? 2.267 -1.424 -11.779 1.00 91.38 90 SER A CA 1
ATOM 741 C C . SER A 1 90 ? 2.769 0.023 -11.703 1.00 91.38 90 SER A C 1
ATOM 743 O O . SER A 1 90 ? 3.835 0.275 -11.144 1.00 91.38 90 SER A O 1
ATOM 745 N N . TYR A 1 91 ? 1.989 0.997 -12.188 1.00 92.31 91 TYR A N 1
ATOM 746 C CA . TYR A 1 91 ? 2.337 2.422 -12.098 1.00 92.31 91 TYR A CA 1
ATOM 747 C C . TYR A 1 91 ? 2.454 2.904 -10.643 1.00 92.31 91 TYR A C 1
ATOM 749 O O . TYR A 1 91 ? 3.416 3.583 -10.271 1.00 92.31 91 TYR A O 1
ATOM 757 N N . PHE A 1 92 ? 1.488 2.536 -9.800 1.00 94.44 92 PHE A N 1
ATOM 758 C CA . PHE A 1 92 ? 1.484 2.910 -8.388 1.00 94.44 92 PHE A CA 1
ATOM 759 C C . PHE A 1 92 ? 2.550 2.147 -7.601 1.00 94.44 92 PHE A C 1
ATOM 761 O O . PHE A 1 92 ? 3.298 2.766 -6.840 1.00 94.44 92 PHE A O 1
ATOM 768 N N . ALA A 1 93 ? 2.696 0.844 -7.857 1.00 95.62 93 ALA A N 1
ATOM 769 C CA . ALA A 1 93 ? 3.748 0.026 -7.262 1.00 95.62 93 ALA A CA 1
ATOM 770 C C . ALA A 1 93 ? 5.146 0.597 -7.563 1.00 95.62 93 ALA A C 1
ATOM 772 O O . ALA A 1 93 ? 5.965 0.741 -6.654 1.00 95.62 93 ALA A O 1
ATOM 773 N N . TYR A 1 94 ? 5.402 0.997 -8.814 1.00 94.81 94 TYR A N 1
ATOM 774 C CA . TYR A 1 94 ? 6.656 1.635 -9.218 1.00 94.81 94 TYR A CA 1
ATOM 775 C C . TYR A 1 94 ? 6.910 2.942 -8.460 1.00 94.81 94 TYR A C 1
ATOM 777 O O . TYR A 1 94 ? 8.014 3.154 -7.957 1.00 94.81 94 TYR A O 1
ATOM 785 N N . ASN A 1 95 ? 5.898 3.807 -8.335 1.00 94.00 95 ASN A N 1
ATOM 786 C CA . ASN A 1 95 ? 6.046 5.075 -7.622 1.00 94.00 95 ASN A CA 1
ATOM 787 C C . ASN A 1 95 ? 6.406 4.865 -6.146 1.00 94.00 95 ASN A C 1
ATOM 789 O O . ASN A 1 95 ? 7.327 5.518 -5.662 1.00 94.00 95 ASN A O 1
ATOM 793 N N . ILE A 1 96 ? 5.749 3.930 -5.452 1.00 93.88 96 ILE A N 1
ATOM 794 C CA . ILE A 1 96 ? 6.076 3.603 -4.054 1.00 93.88 96 ILE A CA 1
ATOM 795 C C . ILE A 1 96 ? 7.491 3.016 -3.960 1.00 93.88 96 ILE A C 1
ATOM 797 O O . ILE A 1 96 ? 8.292 3.424 -3.115 1.00 93.88 96 ILE A O 1
ATOM 801 N N . MET A 1 97 ? 7.835 2.084 -4.852 1.00 95.62 97 MET A N 1
ATOM 802 C CA . MET A 1 97 ? 9.125 1.401 -4.807 1.00 95.62 97 MET A CA 1
ATOM 803 C C . MET A 1 97 ? 10.299 2.333 -5.134 1.00 95.62 97 MET A C 1
ATOM 805 O O . MET A 1 97 ? 11.359 2.221 -4.517 1.00 95.62 97 MET A O 1
ATOM 809 N N . ARG A 1 98 ? 10.120 3.298 -6.044 1.00 94.88 98 ARG A N 1
ATOM 810 C CA . ARG A 1 98 ? 11.134 4.322 -6.329 1.00 94.88 98 ARG A CA 1
ATOM 811 C C . ARG A 1 98 ? 11.481 5.119 -5.073 1.00 94.88 98 ARG A C 1
ATOM 813 O O . ARG A 1 98 ? 12.661 5.287 -4.775 1.00 94.88 98 ARG A O 1
ATOM 820 N N . GLU A 1 99 ? 10.478 5.555 -4.311 1.00 93.44 99 GLU A N 1
ATOM 821 C CA . GLU A 1 99 ? 10.706 6.275 -3.052 1.00 93.44 99 GLU A CA 1
ATOM 822 C C . GLU A 1 99 ? 11.433 5.399 -2.021 1.00 93.44 99 GLU A C 1
ATOM 824 O O . GLU A 1 99 ? 12.367 5.853 -1.360 1.00 93.44 99 GLU A O 1
ATOM 829 N N . LEU A 1 100 ? 11.065 4.118 -1.908 1.00 92.69 100 LEU A N 1
ATOM 830 C CA . LEU A 1 100 ? 11.727 3.177 -0.998 1.00 92.69 100 LEU A CA 1
ATOM 831 C C . LEU A 1 100 ? 13.199 2.929 -1.362 1.00 92.69 100 LEU A C 1
ATOM 833 O O . LEU A 1 100 ? 14.032 2.846 -0.457 1.00 92.69 100 LEU A O 1
ATOM 837 N N . VAL A 1 101 ? 13.531 2.844 -2.654 1.00 95.12 101 VAL A N 1
ATOM 838 C CA . VAL A 1 101 ? 14.919 2.725 -3.132 1.00 95.12 101 VAL A CA 1
ATOM 839 C C . VAL A 1 101 ? 15.709 4.001 -2.848 1.00 95.12 101 VAL A C 1
ATOM 841 O O . VAL A 1 101 ? 16.820 3.913 -2.335 1.00 95.12 101 VAL A O 1
ATOM 844 N N . ILE A 1 102 ? 15.135 5.184 -3.099 1.00 94.94 102 ILE A N 1
ATOM 845 C CA . ILE A 1 102 ? 15.788 6.470 -2.794 1.00 94.94 102 ILE A CA 1
ATOM 846 C C . ILE A 1 102 ? 16.075 6.595 -1.292 1.00 94.94 102 ILE A C 1
ATOM 848 O O . ILE A 1 102 ? 17.149 7.052 -0.904 1.00 94.94 102 ILE A O 1
ATOM 852 N N . LYS A 1 103 ? 15.141 6.156 -0.438 1.00 92.12 103 LYS A N 1
ATOM 853 C CA . LYS A 1 103 ? 15.323 6.128 1.022 1.00 92.12 103 LYS A CA 1
ATOM 854 C C . LYS A 1 103 ? 16.362 5.086 1.476 1.00 92.12 103 LYS A C 1
ATOM 856 O O . LYS A 1 103 ? 16.930 5.246 2.553 1.00 92.12 103 LYS A O 1
ATOM 861 N N . ASN A 1 104 ? 16.598 4.022 0.701 1.00 92.50 104 ASN A N 1
ATOM 862 C CA . ASN A 1 104 ? 17.443 2.879 1.078 1.00 92.50 104 ASN A CA 1
ATOM 863 C C . ASN A 1 104 ? 18.354 2.420 -0.084 1.00 92.50 104 ASN A C 1
ATOM 865 O O . ASN A 1 104 ? 18.246 1.270 -0.524 1.00 92.50 104 ASN A O 1
ATOM 869 N N . PRO A 1 105 ? 19.267 3.274 -0.583 1.00 94.44 105 PRO A N 1
ATOM 870 C CA . PRO A 1 105 ? 20.029 2.996 -1.804 1.00 94.44 105 PRO A CA 1
ATOM 871 C C .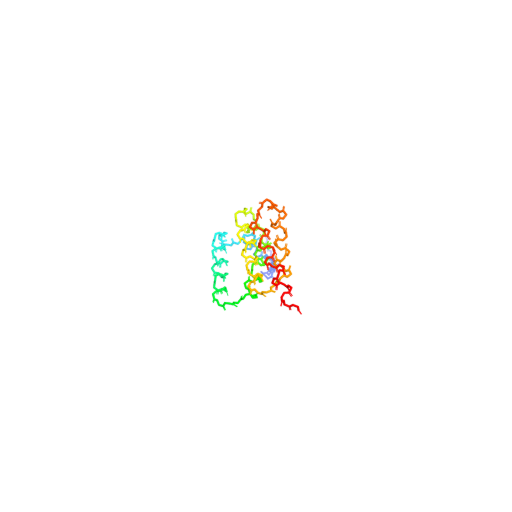 PRO A 1 105 ? 20.962 1.782 -1.682 1.00 94.44 105 PRO A C 1
ATOM 873 O O . PRO A 1 105 ? 21.180 1.079 -2.664 1.00 94.44 105 PRO A O 1
ATOM 876 N N . GLU A 1 106 ? 21.446 1.484 -0.475 1.00 96.50 106 GLU A N 1
ATOM 877 C CA . GLU A 1 106 ? 22.321 0.336 -0.183 1.00 96.50 106 GLU A CA 1
ATOM 878 C C . GLU A 1 106 ? 21.560 -1.005 -0.102 1.00 96.50 106 GLU A C 1
ATOM 880 O O . GLU A 1 106 ? 22.153 -2.078 0.029 1.00 96.50 106 GLU A O 1
ATOM 885 N N . SER A 1 107 ? 20.223 -0.977 -0.136 1.00 95.56 107 SER A N 1
ATOM 886 C CA . SER A 1 107 ? 19.401 -2.178 0.002 1.00 95.56 107 SER A CA 1
ATOM 887 C C . SER A 1 107 ? 19.224 -2.883 -1.339 1.00 95.56 107 SER A C 1
ATOM 889 O O . SER A 1 107 ? 18.302 -2.593 -2.105 1.00 95.56 107 SER A O 1
ATOM 891 N N . ASN A 1 108 ? 20.037 -3.914 -1.581 1.00 95.69 108 ASN A N 1
ATOM 892 C CA . ASN A 1 108 ? 19.876 -4.802 -2.741 1.00 95.69 108 ASN A CA 1
ATOM 893 C C . ASN A 1 108 ? 18.462 -5.398 -2.839 1.00 95.69 108 ASN A C 1
ATOM 895 O O . ASN A 1 108 ? 17.959 -5.642 -3.930 1.00 95.69 108 ASN A O 1
ATOM 899 N N . ARG A 1 109 ? 17.786 -5.609 -1.702 1.00 94.06 109 ARG A N 1
ATOM 900 C CA . ARG A 1 109 ? 16.409 -6.121 -1.682 1.00 94.06 109 ARG A CA 1
ATOM 901 C C . ARG A 1 109 ? 15.424 -5.132 -2.302 1.00 94.06 109 ARG A C 1
ATOM 903 O O . ARG A 1 109 ? 14.544 -5.556 -3.043 1.00 94.06 109 ARG A O 1
ATOM 910 N N . CYS A 1 110 ? 15.588 -3.837 -2.032 1.00 93.88 110 CYS A N 1
ATOM 911 C CA . CYS A 1 110 ? 14.749 -2.794 -2.618 1.00 93.88 110 CYS A CA 1
ATOM 912 C C . CYS A 1 110 ? 14.959 -2.717 -4.136 1.00 93.88 110 CYS A C 1
ATOM 914 O O . CYS A 1 110 ? 13.987 -2.697 -4.886 1.00 93.88 110 CYS A O 1
ATOM 916 N N . TRP A 1 111 ? 16.211 -2.770 -4.596 1.00 96.44 111 TRP A N 1
ATOM 917 C CA . TRP A 1 111 ? 16.526 -2.809 -6.026 1.00 96.44 111 TRP A CA 1
ATOM 918 C C . TRP A 1 111 ? 15.958 -4.045 -6.727 1.00 96.44 111 TRP A C 1
ATOM 920 O O . TRP A 1 111 ? 15.346 -3.925 -7.786 1.00 96.44 111 TRP A O 1
ATOM 930 N N . ASN A 1 112 ? 16.094 -5.225 -6.119 1.00 95.44 112 ASN A N 1
ATOM 931 C CA . ASN A 1 112 ? 15.539 -6.461 -6.671 1.00 95.44 112 ASN A CA 1
ATOM 932 C C . ASN A 1 112 ? 14.013 -6.388 -6.805 1.00 95.44 112 ASN A C 1
ATOM 934 O O . ASN A 1 112 ? 13.469 -6.808 -7.824 1.00 95.44 112 ASN A O 1
ATOM 938 N N . LEU A 1 113 ? 13.326 -5.833 -5.802 1.00 93.88 113 LEU A N 1
ATOM 939 C CA . LEU A 1 113 ? 11.874 -5.670 -5.844 1.00 93.88 113 LEU A CA 1
ATOM 940 C C . LEU A 1 113 ? 11.441 -4.647 -6.903 1.00 93.88 113 LEU A C 1
ATOM 942 O O . LEU A 1 113 ? 10.477 -4.892 -7.623 1.00 93.88 113 LEU A O 1
ATOM 946 N N . LEU A 1 114 ? 12.178 -3.542 -7.056 1.00 94.75 114 LEU A N 1
ATOM 947 C CA . LEU A 1 114 ? 11.940 -2.570 -8.125 1.00 94.75 114 LEU A CA 1
ATOM 948 C C . LEU A 1 114 ? 12.071 -3.213 -9.511 1.00 94.75 114 LEU A C 1
ATOM 950 O O . LEU A 1 114 ? 11.188 -3.046 -10.347 1.00 94.75 114 LEU A O 1
ATOM 954 N N . ASN A 1 115 ? 13.133 -3.988 -9.734 1.00 93.81 115 ASN A N 1
ATOM 955 C CA . ASN A 1 115 ? 13.355 -4.680 -11.004 1.00 93.81 115 ASN A CA 1
ATOM 956 C C . ASN A 1 115 ? 12.252 -5.700 -11.310 1.00 93.81 115 ASN A C 1
ATOM 958 O O . ASN A 1 115 ? 11.843 -5.825 -12.464 1.00 93.81 115 ASN A O 1
ATOM 962 N N . LEU A 1 116 ? 11.737 -6.395 -10.290 1.00 91.75 116 LEU A N 1
ATOM 963 C CA . LEU A 1 116 ? 10.601 -7.305 -10.445 1.00 91.75 116 LEU A CA 1
ATOM 964 C C . LEU A 1 116 ? 9.338 -6.559 -10.902 1.00 91.75 116 LEU A C 1
ATOM 966 O O . LEU A 1 116 ? 8.655 -7.023 -11.810 1.00 91.75 116 LEU A O 1
ATOM 970 N N . ILE A 1 117 ? 9.041 -5.402 -10.297 1.00 92.81 117 ILE A N 1
ATOM 971 C CA . ILE A 1 117 ? 7.881 -4.573 -10.666 1.00 92.81 117 ILE A CA 1
ATOM 972 C C . ILE A 1 117 ? 8.008 -4.065 -12.106 1.00 92.81 117 ILE A C 1
ATOM 974 O O . ILE A 1 117 ? 7.032 -4.122 -12.847 1.00 92.81 117 ILE A O 1
ATOM 978 N N . ILE A 1 118 ? 9.198 -3.603 -12.507 1.00 92.06 118 ILE A N 1
ATOM 979 C CA . ILE A 1 118 ? 9.462 -3.135 -13.877 1.00 92.06 118 ILE A CA 1
ATOM 980 C C . ILE A 1 118 ? 9.270 -4.280 -14.877 1.00 92.06 118 ILE A C 1
ATOM 982 O O . ILE A 1 118 ? 8.499 -4.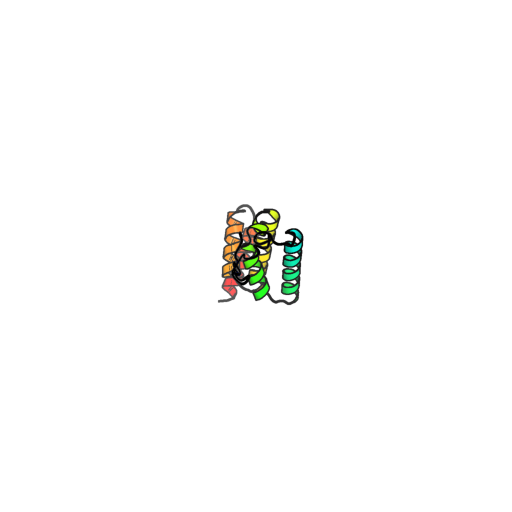138 -15.817 1.00 92.06 118 ILE A O 1
ATOM 986 N N . SER A 1 119 ? 9.887 -5.438 -14.622 1.00 89.50 119 SER A N 1
ATOM 987 C CA . SER A 1 119 ? 9.802 -6.594 -15.529 1.00 89.50 119 SER A CA 1
ATOM 988 C C . SER A 1 119 ? 8.356 -7.071 -15.710 1.00 89.50 119 SER A C 1
ATOM 990 O O . SER A 1 119 ? 7.920 -7.328 -16.824 1.00 89.50 119 SER A O 1
ATOM 992 N N . LYS A 1 120 ? 7.577 -7.120 -14.618 1.00 85.31 120 LYS A N 1
ATOM 993 C CA . LYS A 1 120 ? 6.158 -7.498 -14.667 1.00 85.31 120 LYS A CA 1
ATOM 994 C C . LYS A 1 120 ? 5.311 -6.500 -15.467 1.00 85.31 120 LYS A C 1
ATOM 996 O O . LYS A 1 120 ? 4.319 -6.896 -16.066 1.00 85.31 120 LYS A O 1
ATOM 1001 N N . ALA A 1 121 ? 5.658 -5.213 -15.442 1.00 83.50 121 ALA A N 1
ATOM 1002 C CA . ALA A 1 121 ? 4.943 -4.196 -16.207 1.00 83.50 121 ALA A CA 1
ATOM 1003 C C . ALA A 1 121 ? 5.189 -4.340 -17.717 1.00 83.50 121 ALA A C 1
ATOM 1005 O O . ALA A 1 121 ? 4.245 -4.188 -18.487 1.00 83.50 121 ALA A O 1
ATOM 1006 N N . ASP A 1 122 ? 6.421 -4.675 -18.112 1.00 77.19 122 ASP A N 1
ATOM 1007 C CA . ASP A 1 122 ? 6.802 -4.879 -19.514 1.00 77.19 122 ASP A CA 1
ATOM 1008 C C . ASP A 1 122 ? 6.149 -6.140 -20.120 1.00 77.19 122 ASP A C 1
ATOM 1010 O O . ASP A 1 122 ? 5.770 -6.137 -21.289 1.00 77.19 122 ASP A O 1
ATOM 1014 N N . ASP A 1 123 ? 5.937 -7.196 -19.323 1.00 70.81 123 ASP A N 1
ATOM 1015 C CA . ASP A 1 123 ? 5.259 -8.434 -19.756 1.00 70.81 123 ASP A CA 1
ATOM 1016 C C . ASP A 1 123 ? 3.754 -8.246 -20.066 1.00 70.81 123 ASP A C 1
ATOM 1018 O O . ASP A 1 123 ? 3.131 -9.118 -20.676 1.00 70.81 123 ASP A O 1
ATOM 1022 N N . LEU A 1 124 ? 3.142 -7.138 -19.627 1.00 59.97 124 LEU A N 1
ATOM 1023 C CA . LEU A 1 124 ? 1.713 -6.841 -19.818 1.00 59.97 124 LEU A CA 1
ATOM 1024 C C . LEU A 1 124 ? 1.419 -6.000 -21.080 1.00 59.97 124 LEU A C 1
ATOM 1026 O O . LEU A 1 124 ? 0.247 -5.716 -21.348 1.00 59.97 124 LEU A O 1
ATOM 1030 N N . THR A 1 125 ? 2.451 -5.602 -21.836 1.00 51.09 125 THR A N 1
ATOM 1031 C CA . THR A 1 125 ? 2.360 -4.857 -23.114 1.00 51.09 125 THR A CA 1
ATOM 1032 C C . THR A 1 125 ? 2.563 -5.734 -24.341 1.00 51.09 125 THR A C 1
ATOM 1034 O O . THR A 1 125 ? 1.830 -5.503 -25.331 1.00 51.09 125 THR A O 1
#

Secondary structure (DSSP, 8-state):
---------TT---------TTSSS-SS-HHHHHHHHHHHHHHHHHTT-HHHHHHHHHHHHT-TTTTTSHHHHHHHHHHHHHHHHHTT-HHHHHHHHHHHHHH-TT-HHHHHHHHHHHHHHHTT-

Organism: Petrolisthes cinctipes (NCBI:txid88211)

Radius of gyration: 25.86 Å; chains: 1; bounding box: 73×63×66 Å